Protein AF-A0A2A1ZT97-F1 (afdb_monomer_lite)

Sequence (157 aa):
MNRKKDLKYYTKVFTFSFIGLILYIIYLWIRTGVLDPLALGNWIYIPLVFTFITFIFDKSTDYFGSSQNKKLGYSEFVRNVSLELKKSDKYTIEDFRKIRENAKFQKSLEQAFSIIEKGATETLNIQMLERKFEEGTMEYDAVLIVIEEIKKNSETF

pLDDT: mean 83.65, std 9.83, range [36.03, 92.88]

Radius of gyration: 27.35 Å; chains: 1; bounding box: 50×30×77 Å

Secondary structure (DSSP, 8-state):
------HHHHHHHHHHHHHHHHHHHHHHHHHHS---HHHHHTTTHHHHHHHHHHHHHHHHHHHHHHHHHHHHHHHHHHHHHHHHHHHTS---HHHHHHHHH-HHHHHHHHHHHHHHHH--BTTB-HHHHHTTS-TTSHHHHHHHHHHHHHHHHHTT-

Foldseek 3Di:
DPDPDDPVNLVVQLVVQLVVLVVVQVVCCVVPVDRDVVSVVCSNVRSVVRSVVVVVVVVVCCVVVVVVVLVVLLVVLVVVLLVVLVVVVPDDPVNSVVCVPDPLNVVLSVLLSCCLVPNADPVRDLVVLLVSDDPPDPSNVSSVSSSVSSVVSVVVD

Structure (mmCIF, N/CA/C/O backbone):
data_AF-A0A2A1ZT97-F1
#
_entry.id   AF-A0A2A1ZT97-F1
#
loop_
_atom_site.group_PDB
_atom_site.id
_atom_site.type_symbol
_atom_site.label_atom_id
_atom_site.label_alt_id
_atom_site.label_comp_id
_atom_site.label_asym_id
_atom_site.label_entity_id
_atom_site.label_seq_id
_atom_site.pdbx_PDB_ins_code
_atom_site.Cartn_x
_atom_site.Cartn_y
_atom_site.Cartn_z
_atom_site.occupancy
_atom_site.B_iso_or_equiv
_atom_site.auth_seq_id
_atom_site.auth_comp_id
_atom_site.auth_asym_id
_atom_site.auth_atom_id
_atom_site.pdbx_PDB_model_num
ATOM 1 N N . MET A 1 1 ? 6.224 -6.410 -0.397 1.00 36.03 1 MET A N 1
ATOM 2 C CA . MET A 1 1 ? 7.320 -5.411 -0.427 1.00 36.03 1 MET A CA 1
ATOM 3 C C . MET A 1 1 ? 8.054 -5.499 -1.760 1.00 36.03 1 MET A C 1
ATOM 5 O O . MET A 1 1 ? 8.973 -6.300 -1.894 1.00 36.03 1 MET A O 1
ATOM 9 N N . ASN A 1 2 ? 7.645 -4.716 -2.762 1.00 42.34 2 ASN A N 1
ATOM 10 C CA . ASN A 1 2 ? 8.416 -4.610 -4.003 1.00 42.34 2 ASN A CA 1
ATOM 11 C C . ASN A 1 2 ? 9.687 -3.812 -3.696 1.00 42.34 2 ASN A C 1
ATOM 13 O O . ASN A 1 2 ? 9.614 -2.636 -3.339 1.00 42.34 2 ASN A O 1
ATOM 17 N N . ARG A 1 3 ? 10.859 -4.457 -3.764 1.00 51.16 3 ARG A N 1
ATOM 18 C CA . ARG A 1 3 ? 12.142 -3.748 -3.682 1.00 51.16 3 ARG A CA 1
ATOM 19 C C . ARG A 1 3 ? 12.155 -2.724 -4.815 1.00 51.16 3 ARG A C 1
ATOM 21 O O . ARG A 1 3 ? 12.006 -3.122 -5.968 1.00 51.16 3 ARG A O 1
ATOM 28 N N . LYS A 1 4 ? 12.315 -1.434 -4.491 1.00 57.38 4 LYS A N 1
ATOM 29 C CA . LYS A 1 4 ? 12.487 -0.373 -5.493 1.00 57.38 4 LYS A CA 1
ATOM 30 C C . LYS A 1 4 ? 13.559 -0.837 -6.476 1.00 57.38 4 LYS A C 1
ATOM 32 O O . LYS A 1 4 ? 14.692 -1.094 -6.069 1.00 57.38 4 LYS A O 1
ATOM 37 N N . LYS A 1 5 ? 13.174 -1.032 -7.736 1.00 67.56 5 LYS A N 1
ATOM 38 C CA . LYS A 1 5 ? 14.100 -1.487 -8.769 1.00 67.56 5 LYS A CA 1
ATOM 39 C C . LYS A 1 5 ? 15.168 -0.407 -8.934 1.00 67.56 5 LYS A C 1
ATOM 41 O O . LYS A 1 5 ? 14.859 0.729 -9.279 1.00 67.56 5 LYS A O 1
ATOM 46 N N . ASP A 1 6 ? 16.401 -0.763 -8.594 1.00 77.38 6 ASP A N 1
ATOM 47 C CA . ASP A 1 6 ? 17.555 0.135 -8.635 1.00 77.38 6 ASP A CA 1
ATOM 48 C C . ASP A 1 6 ? 17.890 0.514 -10.089 1.00 77.38 6 ASP A C 1
ATOM 50 O O . ASP A 1 6 ? 17.523 -0.208 -11.020 1.00 77.38 6 ASP A O 1
ATOM 54 N N . LEU A 1 7 ? 18.636 1.599 -10.305 1.00 81.62 7 LEU A N 1
ATOM 55 C CA . LEU A 1 7 ? 19.098 2.028 -11.635 1.0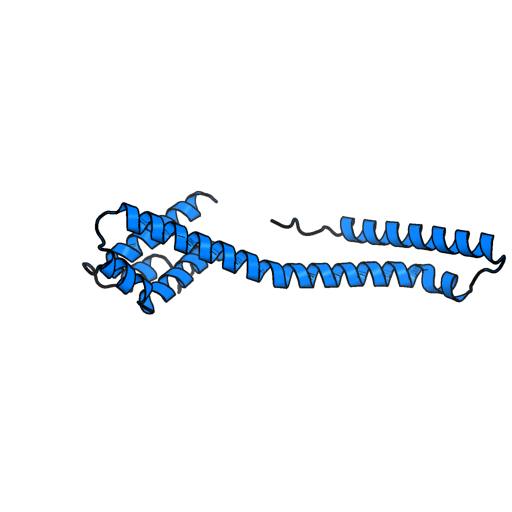0 81.62 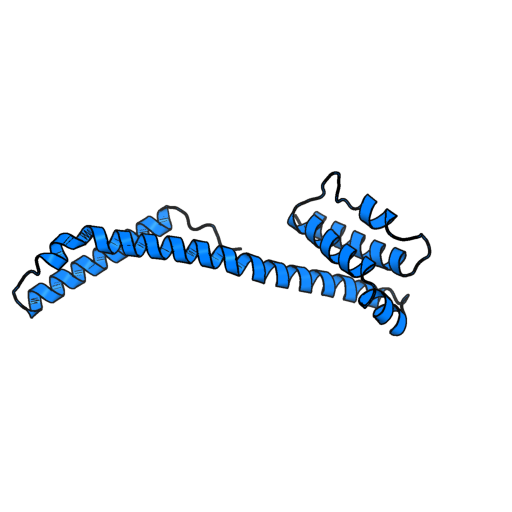7 LEU A CA 1
ATOM 56 C C . LEU A 1 7 ? 19.769 0.879 -12.406 1.00 81.62 7 LEU A C 1
ATOM 58 O O . LEU A 1 7 ? 19.572 0.733 -13.612 1.00 81.62 7 LEU A O 1
ATOM 62 N N . LYS A 1 8 ? 20.454 -0.018 -11.683 1.00 84.62 8 LYS A N 1
ATOM 63 C CA . LYS A 1 8 ? 21.063 -1.249 -12.211 1.00 84.62 8 LYS A CA 1
ATOM 64 C C . LYS A 1 8 ? 20.074 -2.166 -12.940 1.00 84.62 8 LYS A C 1
ATOM 66 O O . LYS A 1 8 ? 20.482 -2.879 -13.853 1.00 84.62 8 LYS A O 1
ATOM 71 N N . TYR A 1 9 ? 18.800 -2.192 -12.546 1.00 87.38 9 TYR A N 1
ATOM 72 C CA . TYR A 1 9 ? 17.765 -2.971 -13.229 1.00 87.38 9 TYR A CA 1
ATOM 73 C C . TYR A 1 9 ? 17.499 -2.416 -14.629 1.00 87.38 9 TYR A C 1
ATOM 75 O O . TYR A 1 9 ? 17.562 -3.162 -15.603 1.00 87.38 9 TYR A O 1
ATOM 83 N N . TYR A 1 10 ? 17.283 -1.106 -14.743 1.00 86.25 10 TYR A N 1
ATOM 84 C CA . TYR A 1 10 ? 17.011 -0.458 -16.025 1.00 86.25 10 TYR A CA 1
ATOM 85 C C . TYR A 1 10 ? 18.219 -0.517 -16.961 1.00 86.25 10 TYR A C 1
ATOM 87 O O . TYR A 1 10 ? 18.052 -0.755 -18.154 1.00 86.25 10 TYR A O 1
ATOM 95 N N . THR A 1 11 ? 19.441 -0.423 -16.424 1.00 87.00 11 THR A N 1
ATOM 96 C CA . THR A 1 11 ? 20.661 -0.657 -17.211 1.00 87.00 11 THR A CA 1
ATOM 97 C C . THR A 1 11 ? 20.711 -2.080 -17.769 1.00 87.00 11 THR A C 1
ATOM 99 O O . THR A 1 11 ? 21.021 -2.255 -18.942 1.00 87.00 11 THR A O 1
ATOM 102 N N . LYS A 1 12 ? 20.347 -3.105 -16.983 1.00 89.81 12 LYS A N 1
ATOM 103 C CA . LYS A 1 12 ? 20.271 -4.489 -17.485 1.00 89.81 12 LYS A CA 1
ATOM 104 C C . LYS A 1 12 ? 19.212 -4.640 -18.575 1.00 89.81 12 LYS A C 1
ATOM 106 O O . LYS A 1 12 ? 19.500 -5.260 -19.593 1.00 89.81 12 LYS A O 1
ATOM 111 N N . VAL A 1 13 ? 18.018 -4.072 -18.387 1.00 88.81 13 VAL A N 1
ATOM 112 C CA . VAL A 1 13 ? 16.941 -4.096 -19.398 1.00 88.81 13 VAL A CA 1
ATOM 113 C C . VAL A 1 13 ? 17.415 -3.462 -20.704 1.00 88.81 13 VAL A C 1
ATOM 115 O O . VAL A 1 13 ? 17.228 -4.049 -21.771 1.00 88.81 13 VAL A O 1
ATOM 118 N N . PHE A 1 14 ? 18.099 -2.322 -20.618 1.00 89.75 14 PHE A N 1
ATOM 119 C CA . PHE A 1 14 ? 18.704 -1.668 -21.771 1.00 89.75 14 PHE A CA 1
ATOM 120 C C . PHE A 1 14 ? 19.734 -2.573 -22.458 1.00 89.75 14 PHE A C 1
ATOM 122 O O . PHE A 1 14 ? 19.630 -2.806 -23.661 1.00 89.75 14 PHE A O 1
ATOM 129 N N . THR A 1 15 ? 20.681 -3.150 -21.708 1.00 89.69 15 THR A N 1
ATOM 130 C CA . THR A 1 15 ? 21.706 -4.053 -22.256 1.00 89.69 15 THR A CA 1
ATOM 131 C C . THR A 1 15 ? 21.090 -5.273 -22.942 1.00 89.69 15 THR A C 1
ATOM 133 O O . THR A 1 15 ? 21.488 -5.604 -24.055 1.00 89.69 15 THR A O 1
ATOM 136 N N . PHE A 1 16 ? 20.095 -5.922 -22.331 1.00 92.12 16 PHE A N 1
ATOM 137 C CA . PHE A 1 16 ? 19.413 -7.067 -22.942 1.00 92.12 16 PHE A CA 1
ATOM 138 C C . PHE A 1 16 ? 18.657 -6.681 -24.214 1.00 92.12 16 PHE A C 1
ATOM 140 O O . PHE A 1 16 ? 18.724 -7.405 -25.205 1.00 92.12 16 PHE A O 1
ATOM 147 N N . SER A 1 17 ? 17.988 -5.528 -24.210 1.00 88.56 17 SER A N 1
ATOM 148 C CA . SER A 1 17 ? 17.274 -5.019 -25.387 1.00 88.56 17 SER A CA 1
ATOM 149 C C . SER A 1 17 ? 18.239 -4.689 -26.526 1.00 88.56 17 SER A C 1
ATOM 151 O O . SER A 1 17 ? 17.966 -4.998 -27.683 1.00 88.56 17 SER A O 1
ATOM 153 N N . PHE A 1 18 ? 19.398 -4.118 -26.195 1.00 90.00 18 PHE A N 1
ATOM 154 C CA . PHE A 1 18 ? 20.455 -3.802 -27.151 1.00 90.00 18 PHE A CA 1
ATOM 155 C C . PHE A 1 18 ? 21.063 -5.070 -27.768 1.00 90.00 18 PHE A C 1
ATOM 157 O O . PHE A 1 18 ? 21.168 -5.171 -28.989 1.00 90.00 18 PHE A O 1
ATOM 164 N N . ILE A 1 19 ? 21.382 -6.078 -26.948 1.00 92.56 19 ILE A N 1
ATOM 165 C CA . ILE A 1 19 ? 21.871 -7.383 -27.426 1.00 92.56 19 ILE A CA 1
ATOM 166 C C . ILE A 1 19 ? 20.824 -8.060 -28.318 1.00 92.56 19 ILE A C 1
ATOM 168 O O . ILE A 1 19 ? 21.159 -8.541 -29.398 1.00 92.56 19 ILE A O 1
ATOM 172 N N . GLY A 1 20 ? 19.555 -8.075 -27.899 1.00 89.75 20 GLY A N 1
ATOM 173 C CA . GLY A 1 20 ? 18.466 -8.659 -28.683 1.00 89.75 20 GLY A CA 1
ATOM 174 C C . GLY A 1 20 ? 18.308 -7.997 -30.052 1.00 89.75 20 GLY A C 1
ATOM 175 O O . GLY A 1 20 ? 18.138 -8.687 -31.057 1.00 89.75 20 GLY A O 1
ATOM 176 N N . LEU A 1 21 ? 18.442 -6.671 -30.112 1.00 88.69 21 LEU A N 1
ATOM 177 C CA . LEU A 1 21 ? 18.388 -5.924 -31.363 1.00 88.69 21 LEU A CA 1
ATOM 178 C C . LEU A 1 21 ? 19.589 -6.221 -32.275 1.00 88.69 21 LEU A C 1
ATOM 180 O O . LEU A 1 21 ? 19.401 -6.405 -33.475 1.00 88.69 21 LEU A O 1
ATOM 184 N N . ILE A 1 22 ? 20.801 -6.345 -31.725 1.00 88.94 22 ILE A N 1
ATOM 185 C CA . ILE A 1 22 ? 21.982 -6.763 -32.499 1.00 88.94 22 ILE A CA 1
ATOM 186 C C . ILE A 1 22 ? 21.770 -8.154 -33.101 1.00 88.94 22 ILE A C 1
ATOM 188 O O . ILE A 1 22 ? 21.995 -8.346 -34.296 1.00 88.94 22 ILE A O 1
ATOM 192 N N . LEU A 1 23 ? 21.299 -9.114 -32.300 1.00 91.75 23 LEU A N 1
ATOM 193 C CA . LEU A 1 23 ? 21.009 -10.469 -32.777 1.00 91.75 23 LEU A CA 1
ATOM 194 C C . LEU A 1 23 ? 19.954 -10.460 -33.889 1.00 91.75 23 LEU A C 1
ATOM 196 O O . LEU A 1 23 ? 20.104 -11.170 -34.882 1.00 91.75 23 LEU A O 1
ATOM 200 N N . TYR A 1 24 ? 18.924 -9.623 -33.754 1.00 88.69 24 TYR A N 1
ATOM 201 C CA . TYR A 1 24 ? 17.896 -9.452 -34.775 1.00 88.69 24 TYR A CA 1
ATOM 202 C C . TYR A 1 24 ? 18.457 -8.875 -36.083 1.00 88.69 24 TYR A C 1
ATOM 204 O O . TYR A 1 24 ? 18.158 -9.404 -37.152 1.00 88.69 24 TYR A O 1
ATOM 212 N N . ILE A 1 25 ? 19.309 -7.847 -36.018 1.00 88.00 25 ILE A N 1
ATOM 213 C CA . ILE A 1 25 ? 19.954 -7.258 -37.204 1.00 88.00 25 ILE A CA 1
ATOM 214 C C . ILE A 1 25 ? 20.858 -8.282 -37.900 1.00 88.00 25 ILE A C 1
ATOM 216 O O . ILE A 1 25 ? 20.796 -8.412 -39.122 1.00 88.00 25 ILE A O 1
ATOM 220 N N . ILE A 1 26 ? 21.656 -9.041 -37.140 1.00 89.31 26 ILE A N 1
ATOM 221 C CA . ILE A 1 26 ? 22.517 -10.104 -37.685 1.00 89.31 26 ILE A CA 1
ATOM 222 C C . ILE A 1 26 ? 21.671 -11.177 -38.375 1.00 89.31 26 ILE A C 1
ATOM 224 O O . ILE A 1 26 ? 21.970 -11.570 -39.501 1.00 89.31 26 ILE A O 1
ATOM 228 N N . TYR A 1 27 ? 20.593 -11.627 -37.729 1.00 90.69 27 TYR A N 1
ATOM 229 C CA . TYR A 1 27 ? 19.662 -12.591 -38.313 1.00 90.69 27 TYR A CA 1
ATOM 230 C C . TYR A 1 27 ? 19.067 -12.084 -39.633 1.00 90.69 27 TYR A C 1
ATOM 232 O O . TYR A 1 27 ? 19.007 -12.823 -40.618 1.00 90.69 27 TYR A O 1
ATOM 240 N N . LEU A 1 28 ? 18.656 -10.815 -39.668 1.00 88.44 28 LEU A N 1
ATOM 241 C CA . LEU A 1 28 ? 18.056 -10.202 -40.847 1.00 88.44 28 LEU A CA 1
ATOM 242 C C . LEU A 1 28 ? 19.072 -10.109 -41.989 1.00 88.44 28 LEU A C 1
ATOM 244 O O . LEU A 1 28 ? 18.760 -10.521 -43.103 1.00 88.44 28 LEU A O 1
ATOM 248 N N . TRP A 1 29 ? 20.305 -9.697 -41.688 1.00 88.75 29 TRP A N 1
ATOM 249 C CA . TRP A 1 29 ? 21.402 -9.639 -42.653 1.00 88.75 29 TRP A CA 1
ATOM 250 C C . TRP A 1 29 ? 21.727 -11.005 -43.269 1.00 88.75 29 TRP A C 1
ATOM 252 O O . TRP A 1 29 ? 21.859 -11.105 -44.486 1.00 88.75 29 TRP A O 1
ATOM 262 N N . ILE A 1 30 ? 21.785 -12.068 -42.460 1.00 92.88 30 ILE A N 1
ATOM 263 C CA . ILE A 1 30 ? 22.031 -13.435 -42.954 1.00 92.88 30 ILE A CA 1
ATOM 264 C C . ILE A 1 30 ? 20.904 -13.894 -43.888 1.00 92.88 30 ILE A C 1
ATOM 266 O O . ILE A 1 30 ? 21.158 -14.575 -44.880 1.00 92.88 30 ILE A O 1
ATOM 270 N N . ARG A 1 31 ? 19.651 -13.536 -43.583 1.00 90.75 31 ARG A N 1
ATOM 271 C CA . ARG A 1 31 ? 18.481 -14.007 -44.336 1.00 90.75 31 ARG A CA 1
ATOM 272 C C . ARG A 1 31 ? 18.256 -13.246 -45.641 1.00 90.75 31 ARG A C 1
ATOM 274 O O . ARG A 1 31 ? 17.854 -13.853 -46.630 1.00 90.75 31 ARG A O 1
ATOM 281 N N . THR A 1 32 ? 18.423 -11.928 -45.629 1.00 85.75 32 THR A N 1
ATOM 282 C CA . THR A 1 32 ? 18.077 -11.065 -46.770 1.00 85.75 32 THR A CA 1
ATOM 283 C C . THR A 1 32 ? 19.299 -10.600 -47.552 1.00 85.75 32 THR A C 1
ATOM 285 O O . THR A 1 32 ? 19.143 -10.105 -48.664 1.00 85.75 32 THR A O 1
ATOM 288 N N . GLY A 1 33 ? 20.505 -10.722 -46.985 1.00 84.75 33 GLY A N 1
ATOM 289 C CA . GLY A 1 33 ? 21.739 -10.168 -47.548 1.00 84.75 33 GLY A CA 1
ATOM 290 C C . GLY A 1 33 ? 21.804 -8.637 -47.516 1.00 84.75 33 GLY A C 1
ATOM 291 O O . GLY A 1 33 ? 22.805 -8.062 -47.937 1.00 84.75 33 GLY A O 1
ATOM 292 N N . VAL A 1 34 ? 20.764 -7.965 -47.010 1.00 86.25 34 VAL A N 1
ATOM 293 C CA . VAL A 1 34 ? 20.627 -6.506 -47.016 1.00 86.25 34 VAL A CA 1
ATOM 294 C C . VAL A 1 34 ? 20.566 -6.001 -45.583 1.00 86.25 34 VAL A C 1
ATOM 296 O O . VAL A 1 34 ? 19.759 -6.464 -44.777 1.00 86.25 34 VAL A O 1
ATOM 299 N N . LEU A 1 35 ? 21.413 -5.021 -45.275 1.00 82.06 35 LEU A N 1
ATOM 300 C CA . LEU A 1 35 ? 21.320 -4.268 -44.033 1.00 82.06 35 LEU A CA 1
ATOM 301 C C . LEU A 1 35 ? 20.257 -3.188 -44.190 1.00 82.06 35 LEU A C 1
ATOM 303 O O . LEU A 1 35 ? 20.409 -2.288 -45.011 1.00 82.06 35 LEU A O 1
ATOM 307 N N . ASP A 1 36 ? 19.192 -3.285 -43.398 1.00 82.00 36 ASP A N 1
ATOM 308 C CA . ASP A 1 36 ? 18.160 -2.257 -43.338 1.00 82.00 36 ASP A CA 1
ATOM 309 C C . ASP A 1 36 ? 18.715 -0.998 -42.635 1.00 82.00 36 ASP A C 1
ATOM 311 O O .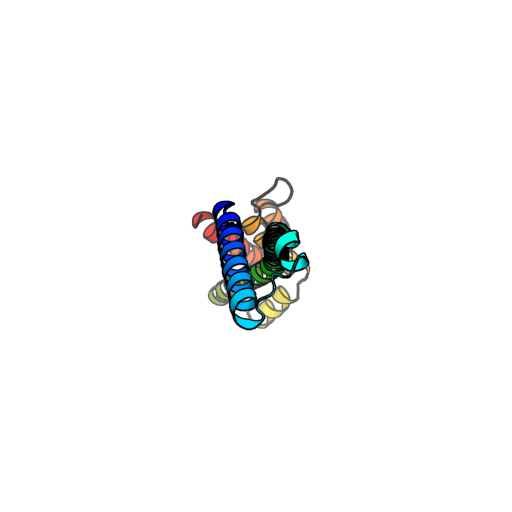 ASP A 1 36 ? 19.020 -1.046 -41.433 1.00 82.00 36 ASP A O 1
ATOM 315 N N . PRO A 1 37 ? 18.839 0.143 -43.342 1.00 81.00 37 PRO A N 1
ATOM 316 C CA . PRO A 1 37 ? 19.326 1.388 -42.755 1.00 81.00 37 PRO A CA 1
ATOM 317 C C . PRO A 1 37 ? 18.445 1.893 -41.608 1.00 81.00 37 PRO A C 1
ATOM 319 O O . PRO A 1 37 ? 18.951 2.554 -40.700 1.00 81.00 37 PRO A O 1
ATOM 322 N N . LEU A 1 38 ? 17.145 1.570 -41.607 1.00 81.06 38 LEU A N 1
ATOM 323 C CA . LEU A 1 38 ? 16.226 1.950 -40.531 1.00 81.06 38 LEU A CA 1
ATOM 324 C C . LEU A 1 38 ? 16.502 1.155 -39.252 1.00 81.06 38 LEU A C 1
ATOM 326 O O . LEU A 1 38 ? 16.461 1.714 -38.156 1.00 81.06 38 LEU A O 1
ATOM 330 N N . ALA A 1 39 ? 16.827 -0.133 -39.374 1.00 76.81 39 ALA A N 1
ATOM 331 C CA . ALA A 1 39 ? 17.195 -0.966 -38.232 1.00 76.81 39 ALA A CA 1
ATOM 332 C C . ALA A 1 39 ? 18.520 -0.504 -37.602 1.00 76.81 39 ALA A C 1
ATOM 334 O O . ALA A 1 39 ? 18.636 -0.442 -36.377 1.00 76.81 39 ALA A O 1
ATOM 335 N N . LEU A 1 40 ? 19.486 -0.104 -38.437 1.00 79.88 40 LEU A N 1
ATOM 336 C CA . LEU A 1 40 ? 20.753 0.477 -37.989 1.00 79.88 40 LEU A CA 1
ATOM 337 C C . LEU A 1 40 ? 20.572 1.868 -37.375 1.00 79.88 40 LEU A C 1
ATOM 339 O O . LEU A 1 40 ? 21.158 2.145 -36.337 1.00 79.88 40 LEU A O 1
ATOM 343 N N . GLY A 1 41 ? 19.734 2.731 -37.955 1.00 81.19 41 GLY A N 1
ATOM 344 C CA . GLY A 1 41 ? 19.454 4.063 -37.405 1.00 81.19 41 GLY A CA 1
ATOM 345 C C . GLY A 1 41 ? 18.776 4.018 -36.031 1.00 81.19 41 GLY A C 1
ATOM 346 O O . GLY A 1 41 ? 19.042 4.857 -35.172 1.00 81.19 41 GLY A O 1
ATOM 347 N N . ASN A 1 42 ? 17.963 2.988 -35.779 1.00 84.19 42 ASN A N 1
ATOM 348 C CA . ASN A 1 42 ? 17.176 2.845 -34.552 1.00 84.19 42 ASN A CA 1
ATOM 349 C C . ASN A 1 42 ? 17.847 2.012 -33.446 1.00 84.19 42 ASN A C 1
ATOM 351 O O . ASN A 1 42 ? 17.233 1.772 -32.403 1.00 84.19 42 ASN A O 1
ATOM 355 N N . TRP A 1 43 ? 19.104 1.602 -33.632 1.00 81.88 43 TRP A N 1
ATOM 356 C CA . TRP A 1 43 ? 19.835 0.717 -32.720 1.00 81.88 43 TRP A CA 1
ATOM 357 C C . TRP A 1 43 ? 19.939 1.199 -31.265 1.00 81.88 43 TRP A C 1
ATOM 359 O O . TRP A 1 43 ? 19.939 0.385 -30.345 1.00 81.88 43 TRP A O 1
ATOM 369 N N . ILE A 1 44 ? 19.972 2.515 -31.042 1.00 82.31 44 ILE A N 1
ATOM 370 C CA . ILE A 1 44 ? 19.949 3.122 -29.699 1.00 82.31 44 ILE A CA 1
ATOM 371 C C . ILE A 1 44 ? 18.517 3.486 -29.288 1.00 82.31 44 ILE A C 1
ATOM 373 O O . ILE A 1 44 ? 18.143 3.336 -28.123 1.00 82.31 44 ILE A O 1
ATOM 377 N N . TYR A 1 45 ? 17.704 3.943 -30.244 1.00 86.44 45 TYR A N 1
ATOM 378 C CA . TYR A 1 45 ? 16.351 4.429 -29.985 1.00 86.44 45 TYR A CA 1
ATOM 379 C C . TYR A 1 45 ? 15.438 3.329 -29.432 1.00 86.44 45 TYR A C 1
ATOM 381 O O . TYR A 1 45 ? 14.774 3.541 -28.420 1.00 86.44 45 TYR A O 1
ATOM 389 N N . ILE A 1 46 ? 15.445 2.137 -30.035 1.00 86.75 46 ILE A N 1
ATOM 390 C CA . ILE A 1 46 ? 14.567 1.031 -29.625 1.00 86.75 46 ILE A CA 1
ATOM 391 C C . ILE A 1 46 ? 14.859 0.570 -28.182 1.00 86.75 46 ILE A C 1
ATOM 393 O O . ILE A 1 46 ? 13.921 0.542 -27.382 1.00 86.75 46 ILE A O 1
ATOM 397 N N . PRO A 1 47 ? 16.113 0.272 -27.781 1.00 88.38 47 PRO A N 1
ATOM 398 C CA . PRO A 1 47 ? 16.426 -0.084 -26.394 1.00 88.38 47 PRO A CA 1
ATOM 399 C C . PRO A 1 47 ? 16.087 1.021 -25.389 1.00 88.38 47 PRO A C 1
ATOM 401 O O . PRO A 1 47 ? 15.636 0.729 -24.277 1.00 88.38 47 PRO A O 1
ATOM 404 N N . LEU A 1 48 ? 16.256 2.288 -25.776 1.00 89.12 48 LEU A N 1
ATOM 405 C CA . LEU A 1 48 ? 15.915 3.436 -24.937 1.00 89.12 48 LEU A CA 1
ATOM 406 C C . LEU A 1 48 ? 14.400 3.542 -24.722 1.00 89.12 48 LEU A C 1
ATOM 408 O O . LEU A 1 48 ? 13.955 3.631 -23.577 1.00 89.12 48 LEU A O 1
ATOM 412 N N . VAL A 1 49 ? 13.604 3.449 -25.792 1.00 90.69 49 VAL A N 1
ATOM 413 C CA . VAL A 1 49 ? 12.134 3.440 -25.720 1.00 90.69 49 VAL A CA 1
ATOM 414 C C . VAL A 1 49 ? 11.634 2.247 -24.911 1.00 90.69 49 VAL A C 1
ATOM 416 O O . VAL A 1 49 ? 10.783 2.418 -24.043 1.00 90.69 49 VAL A O 1
ATOM 419 N N . PHE A 1 50 ? 12.187 1.053 -25.121 1.00 89.31 50 PHE A N 1
ATOM 420 C CA . PHE A 1 50 ? 11.785 -0.144 -24.382 1.00 89.31 50 PHE A CA 1
ATOM 421 C C . PHE A 1 50 ? 12.056 -0.014 -22.875 1.00 89.31 50 PHE A C 1
ATOM 423 O O . PHE A 1 50 ? 11.202 -0.327 -22.039 1.00 89.31 50 PHE A O 1
ATOM 430 N N . THR A 1 51 ? 13.224 0.524 -22.516 1.00 90.44 51 THR A N 1
ATOM 431 C CA . THR A 1 51 ? 13.585 0.793 -21.116 1.00 90.44 51 THR A CA 1
ATO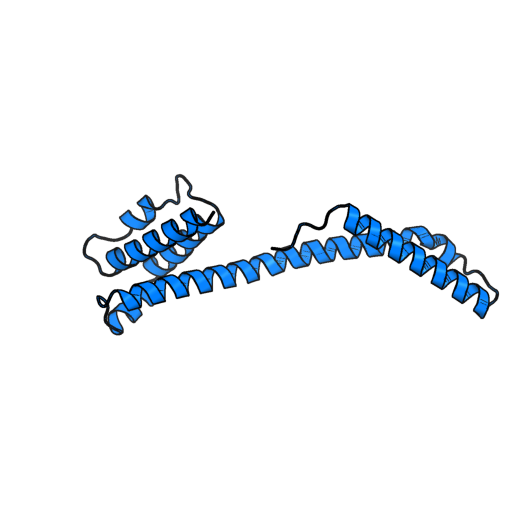M 432 C C . THR A 1 51 ? 12.667 1.852 -20.508 1.00 90.44 51 THR A C 1
ATOM 434 O O . THR A 1 51 ? 12.204 1.700 -19.377 1.00 90.44 51 THR A O 1
ATOM 437 N N . PHE A 1 52 ? 12.349 2.901 -21.268 1.00 90.12 52 PHE A N 1
ATOM 438 C CA . PHE A 1 52 ? 11.450 3.966 -20.835 1.00 90.12 52 PHE A CA 1
ATOM 439 C C . PHE A 1 52 ? 10.007 3.480 -20.634 1.00 90.12 52 PHE A C 1
ATOM 441 O O . PHE A 1 52 ? 9.389 3.795 -19.617 1.00 90.12 52 PHE A O 1
ATOM 448 N N . ILE A 1 53 ? 9.483 2.653 -21.542 1.00 92.06 53 ILE A N 1
ATOM 449 C CA . ILE A 1 53 ? 8.168 2.014 -21.389 1.00 92.06 53 ILE A CA 1
ATOM 450 C C . ILE A 1 53 ? 8.149 1.138 -20.133 1.00 92.06 53 ILE A C 1
ATOM 452 O O . ILE A 1 53 ? 7.202 1.217 -19.354 1.00 92.06 53 ILE A O 1
ATOM 456 N N . THR A 1 54 ? 9.206 0.356 -19.896 1.00 89.06 54 THR A N 1
ATOM 457 C CA . THR A 1 54 ? 9.331 -0.480 -18.689 1.00 89.06 54 THR A CA 1
ATOM 458 C C . THR A 1 54 ? 9.290 0.371 -17.419 1.00 89.06 54 THR A C 1
ATOM 460 O O . THR A 1 54 ? 8.579 0.040 -16.474 1.00 89.06 54 THR A O 1
ATOM 463 N N . PHE A 1 55 ? 9.990 1.507 -17.412 1.00 88.62 55 PHE A N 1
ATOM 464 C CA . PHE A 1 55 ? 9.960 2.461 -16.304 1.00 88.62 55 PHE A CA 1
ATOM 465 C C . PHE A 1 55 ? 8.558 3.035 -16.055 1.00 88.62 55 PHE A C 1
ATOM 467 O O . PHE A 1 55 ? 8.110 3.095 -14.908 1.00 88.62 55 PHE A O 1
ATOM 474 N N . ILE A 1 56 ? 7.843 3.437 -17.113 1.00 88.69 56 ILE A N 1
ATOM 475 C CA . ILE A 1 56 ? 6.459 3.917 -16.990 1.00 88.69 56 ILE A CA 1
ATOM 476 C C . ILE A 1 56 ? 5.565 2.809 -16.434 1.00 88.69 56 ILE A C 1
ATOM 478 O O . ILE A 1 56 ? 4.810 3.056 -15.496 1.00 88.69 56 ILE A O 1
ATOM 482 N N . PHE A 1 57 ? 5.670 1.596 -16.972 1.00 87.94 57 PHE A N 1
ATOM 483 C CA . PHE A 1 57 ? 4.860 0.460 -16.549 1.00 87.94 57 PHE A CA 1
ATOM 484 C C . PHE A 1 57 ? 5.079 0.116 -15.073 1.00 87.94 57 PHE A C 1
ATOM 486 O O . PHE A 1 57 ? 4.107 -0.067 -14.338 1.00 87.94 57 PHE A O 1
ATOM 493 N N . ASP A 1 58 ? 6.332 0.093 -14.617 1.00 86.06 58 ASP A N 1
ATOM 494 C CA . ASP A 1 58 ? 6.669 -0.131 -13.210 1.00 86.06 58 ASP A CA 1
ATOM 495 C C . ASP A 1 58 ? 6.046 0.951 -12.318 1.00 86.06 58 ASP A C 1
ATOM 497 O O . ASP A 1 58 ? 5.374 0.638 -11.335 1.00 86.06 58 ASP A O 1
ATOM 501 N N . LYS A 1 59 ? 6.168 2.226 -12.707 1.00 83.88 59 LYS A N 1
ATOM 502 C CA . LYS A 1 59 ? 5.586 3.347 -11.957 1.00 83.88 59 LYS A CA 1
ATOM 503 C C . LYS A 1 59 ? 4.057 3.288 -11.905 1.00 83.88 59 LYS A C 1
ATOM 505 O O . LYS A 1 59 ? 3.468 3.545 -10.854 1.00 83.88 59 LYS A O 1
ATOM 510 N N . SER A 1 60 ? 3.410 2.943 -13.016 1.00 81.44 60 SER A N 1
ATOM 511 C CA . SER A 1 60 ? 1.960 2.750 -13.076 1.00 81.44 60 SER A CA 1
ATOM 512 C C . SER A 1 60 ? 1.521 1.573 -12.205 1.00 81.44 60 SER A C 1
ATOM 514 O O . SER A 1 60 ? 0.568 1.700 -11.439 1.00 81.44 60 SER A O 1
ATOM 516 N N . THR A 1 61 ? 2.233 0.449 -12.264 1.00 79.44 61 THR A N 1
ATOM 517 C CA . THR A 1 61 ? 1.901 -0.759 -11.495 1.00 79.44 61 THR A CA 1
ATOM 518 C C . THR A 1 61 ? 2.085 -0.542 -9.999 1.00 79.44 61 THR A C 1
ATOM 520 O O . THR A 1 61 ? 1.228 -0.953 -9.222 1.00 79.44 61 THR A O 1
ATOM 523 N N . ASP A 1 62 ? 3.137 0.158 -9.577 1.00 77.44 62 ASP A N 1
ATOM 524 C CA . ASP A 1 62 ? 3.333 0.519 -8.170 1.00 77.44 62 ASP A CA 1
ATOM 525 C C . ASP A 1 62 ? 2.213 1.444 -7.668 1.00 77.44 62 ASP A C 1
ATOM 527 O O . ASP A 1 62 ? 1.699 1.265 -6.558 1.00 77.44 62 ASP A O 1
ATOM 531 N N . TYR A 1 63 ? 1.767 2.390 -8.499 1.00 74.88 63 TYR A N 1
ATOM 532 C CA . TYR A 1 63 ? 0.643 3.264 -8.168 1.00 74.88 63 TYR A CA 1
ATOM 533 C C . TYR A 1 63 ? -0.660 2.471 -7.966 1.00 74.88 63 TYR A C 1
ATOM 535 O O . TYR A 1 63 ? -1.298 2.600 -6.919 1.00 74.88 63 TYR A O 1
ATOM 543 N N . PHE A 1 64 ? -1.026 1.583 -8.896 1.00 70.75 64 PHE A N 1
ATOM 544 C CA . PHE A 1 64 ? -2.238 0.759 -8.771 1.00 70.75 64 PHE A CA 1
ATOM 545 C C . PHE A 1 64 ? -2.131 -0.318 -7.678 1.00 70.75 64 PHE A C 1
ATOM 547 O O . PHE A 1 64 ? -3.079 -0.535 -6.917 1.00 70.75 64 PHE A O 1
ATOM 554 N N . GLY A 1 65 ? -0.971 -0.961 -7.553 1.00 68.00 65 GLY A N 1
ATOM 555 C CA . GLY A 1 65 ? -0.712 -2.018 -6.576 1.00 68.00 65 GLY A CA 1
ATOM 556 C C . GLY A 1 65 ? -0.705 -1.509 -5.135 1.00 68.00 65 GLY A C 1
ATOM 557 O O . GLY A 1 65 ? -1.185 -2.200 -4.237 1.00 68.00 65 GLY A O 1
ATOM 558 N N . SER A 1 66 ? -0.238 -0.278 -4.896 1.00 66.88 66 SER A N 1
ATOM 559 C CA . SER A 1 66 ? -0.289 0.338 -3.563 1.00 66.88 66 SER A CA 1
ATOM 560 C C . SER A 1 66 ? -1.725 0.489 -3.042 1.00 66.88 66 SER A C 1
ATOM 562 O O . SER A 1 66 ? -1.988 0.215 -1.873 1.00 66.88 66 SER A O 1
ATOM 564 N N . SER A 1 67 ? -2.677 0.826 -3.918 1.00 69.06 67 SER A N 1
ATOM 565 C CA . SER A 1 67 ? -4.093 0.946 -3.557 1.00 69.06 67 SER A CA 1
ATOM 566 C C . SER A 1 67 ? -4.716 -0.407 -3.198 1.00 69.06 67 SER A C 1
ATOM 568 O O . SER A 1 67 ? -5.459 -0.505 -2.220 1.00 69.06 67 SER A O 1
ATOM 570 N N . GLN A 1 68 ? -4.393 -1.466 -3.947 1.00 69.06 68 GLN A N 1
ATOM 571 C CA . GLN A 1 68 ? -4.882 -2.816 -3.649 1.00 69.06 68 GLN A CA 1
ATOM 572 C C . GLN A 1 68 ? -4.297 -3.367 -2.347 1.00 69.06 68 GLN A C 1
ATOM 574 O O . GLN A 1 68 ? -5.050 -3.866 -1.512 1.00 69.06 68 GLN A O 1
ATOM 579 N N . ASN A 1 69 ? -2.988 -3.218 -2.133 1.00 73.00 69 ASN A N 1
ATOM 580 C CA . ASN A 1 69 ? -2.334 -3.659 -0.899 1.00 73.00 69 ASN A CA 1
ATOM 581 C C . ASN A 1 69 ? -2.876 -2.918 0.326 1.00 73.00 69 ASN A C 1
ATOM 583 O O . ASN A 1 69 ? -3.127 -3.540 1.352 1.00 73.00 69 ASN A O 1
ATOM 587 N N . LYS A 1 70 ? -3.139 -1.613 0.199 1.00 77.50 70 LYS A N 1
ATOM 588 C CA . LYS A 1 70 ? -3.773 -0.817 1.253 1.00 77.50 70 LYS A CA 1
ATOM 589 C C . LYS A 1 70 ? -5.186 -1.304 1.587 1.00 77.50 70 LYS A C 1
ATOM 591 O O . LYS A 1 70 ? -5.536 -1.421 2.757 1.00 77.50 70 LYS A O 1
ATOM 596 N N . LYS A 1 71 ? -6.000 -1.631 0.575 1.00 81.38 71 LYS A N 1
ATOM 597 C CA . LYS A 1 71 ? -7.338 -2.215 0.791 1.00 81.38 71 LYS A CA 1
ATOM 598 C C . LYS A 1 71 ? -7.265 -3.574 1.487 1.00 81.38 71 LYS A C 1
ATOM 600 O O . LYS A 1 71 ? -8.052 -3.822 2.396 1.00 81.38 71 LYS A O 1
ATOM 605 N N . LEU A 1 72 ? -6.326 -4.427 1.078 1.00 82.81 72 LEU A N 1
ATOM 606 C CA . LEU A 1 72 ? -6.091 -5.725 1.711 1.00 82.81 72 LEU A CA 1
ATOM 607 C C . LEU A 1 72 ? -5.658 -5.555 3.172 1.00 82.81 72 LEU A C 1
ATOM 609 O O . LEU A 1 72 ? -6.293 -6.135 4.049 1.00 82.81 72 LEU A O 1
ATOM 613 N N . GLY A 1 73 ? -4.677 -4.690 3.442 1.00 85.75 73 GLY A N 1
ATOM 614 C CA . GLY A 1 73 ? -4.213 -4.391 4.798 1.00 85.75 73 GLY A CA 1
ATOM 615 C C . GLY A 1 73 ? -5.322 -3.841 5.695 1.00 85.75 73 GLY A C 1
ATOM 616 O O . GLY A 1 73 ? -5.498 -4.315 6.814 1.00 85.75 73 GLY A O 1
ATOM 617 N N . TYR A 1 74 ? -6.148 -2.921 5.184 1.00 88.06 74 TYR A N 1
ATOM 618 C CA . TYR A 1 74 ? -7.309 -2.425 5.925 1.00 88.06 74 TYR A CA 1
ATOM 619 C C . TYR A 1 74 ? -8.319 -3.542 6.221 1.00 88.06 74 TYR A C 1
ATOM 621 O O . TYR A 1 74 ? -8.805 -3.658 7.344 1.00 88.06 74 TYR A O 1
ATOM 629 N N . SER A 1 75 ? -8.620 -4.399 5.240 1.00 88.06 75 SER A N 1
ATOM 630 C CA . SER A 1 75 ? -9.552 -5.515 5.438 1.00 88.06 75 SER A CA 1
ATOM 631 C C . SER A 1 75 ? -9.048 -6.527 6.471 1.00 88.06 75 SER A C 1
ATOM 633 O O . SER A 1 75 ? -9.836 -7.048 7.260 1.00 88.06 75 SER A O 1
ATOM 635 N N . GLU A 1 76 ? -7.738 -6.769 6.504 1.00 89.81 76 GLU A N 1
ATOM 636 C CA . GLU A 1 76 ? -7.097 -7.638 7.484 1.00 89.81 76 GLU A CA 1
ATOM 637 C C . GLU A 1 76 ? -7.125 -7.018 8.882 1.00 89.81 76 GLU A C 1
ATOM 639 O O . GLU A 1 76 ? -7.513 -7.692 9.834 1.00 89.81 76 GLU A O 1
ATOM 644 N N . PHE A 1 77 ? -6.836 -5.721 8.993 1.00 90.06 77 PHE A N 1
ATOM 645 C CA . PHE A 1 77 ? -6.963 -4.971 10.239 1.00 90.06 77 PHE A CA 1
ATOM 646 C C . PHE A 1 77 ? -8.389 -5.042 10.809 1.00 90.06 77 PHE A C 1
ATOM 648 O O . PHE A 1 77 ? -8.585 -5.441 11.956 1.00 90.06 77 PHE A O 1
ATOM 655 N N . VAL A 1 78 ? -9.407 -4.744 9.994 1.00 91.12 78 VAL A N 1
ATOM 656 C CA . VAL A 1 78 ? -10.818 -4.825 10.416 1.00 91.12 78 VAL A CA 1
ATOM 657 C C . VAL A 1 78 ? -11.195 -6.250 10.826 1.00 91.12 78 VAL A C 1
ATOM 659 O O . VAL A 1 78 ? -11.937 -6.443 11.795 1.00 91.12 78 VAL A O 1
ATOM 662 N N . ARG A 1 79 ? -10.680 -7.264 10.120 1.00 90.62 79 ARG A N 1
ATOM 663 C CA . ARG A 1 79 ? -10.884 -8.671 10.479 1.00 90.62 79 ARG A CA 1
ATOM 664 C C . ARG A 1 79 ? -10.280 -8.988 11.845 1.00 90.62 79 ARG A C 1
ATOM 666 O O . ARG A 1 79 ? -10.964 -9.621 12.643 1.00 90.62 79 ARG A O 1
ATOM 673 N N . ASN A 1 80 ? -9.054 -8.549 12.122 1.00 90.38 80 ASN A N 1
ATOM 674 C CA . ASN A 1 80 ? -8.381 -8.800 13.398 1.00 90.38 80 ASN A CA 1
ATOM 675 C C . ASN A 1 80 ? -9.134 -8.149 14.558 1.00 90.38 80 ASN A C 1
ATOM 677 O O . ASN A 1 80 ? -9.492 -8.845 15.504 1.00 90.38 80 ASN A O 1
ATOM 681 N N . VAL A 1 81 ? -9.500 -6.871 14.425 1.00 90.06 81 VAL A N 1
ATOM 682 C CA . VAL A 1 81 ? -10.348 -6.179 15.410 1.00 90.06 81 VAL A CA 1
ATOM 683 C C . VAL A 1 81 ? -11.656 -6.942 15.636 1.00 90.06 81 VAL A C 1
ATOM 685 O O . VAL A 1 81 ? -12.066 -7.160 16.771 1.00 90.06 81 VAL A O 1
ATOM 688 N N . SER A 1 82 ? -12.310 -7.399 14.564 1.00 88.94 82 SER A N 1
ATOM 689 C CA . SER A 1 82 ? -13.560 -8.162 14.672 1.00 88.94 82 SER A CA 1
ATOM 690 C C . SER A 1 82 ? -13.377 -9.498 15.400 1.00 88.94 82 SER A C 1
ATOM 692 O O . SER A 1 82 ? -14.287 -9.944 16.097 1.00 88.94 82 SER A O 1
ATOM 694 N N . LEU A 1 83 ? -12.230 -10.159 15.225 1.00 88.94 83 LEU A N 1
ATOM 695 C CA . LEU A 1 83 ? -11.897 -11.391 15.937 1.00 88.94 83 LEU A CA 1
ATOM 696 C C . LEU A 1 83 ? -11.636 -11.122 17.420 1.00 88.94 83 LEU A C 1
ATOM 698 O O . LEU A 1 83 ? -12.143 -11.872 18.248 1.00 88.94 83 LEU A O 1
ATOM 702 N N . GLU A 1 84 ? -10.907 -10.061 17.760 1.00 88.38 84 GLU A N 1
ATOM 703 C CA . GLU A 1 84 ? -10.657 -9.690 19.159 1.00 88.38 84 GLU A CA 1
ATOM 704 C C . GLU A 1 84 ? -11.942 -9.261 19.874 1.00 88.38 84 GLU A C 1
ATOM 706 O O . GLU A 1 84 ? -12.221 -9.726 20.978 1.00 88.38 84 GLU A O 1
ATOM 711 N N . LEU A 1 85 ? -12.810 -8.497 19.205 1.00 86.88 85 LEU A N 1
ATOM 712 C CA . LEU A 1 85 ? -14.136 -8.186 19.737 1.00 86.88 85 LEU A CA 1
ATOM 713 C C . LEU A 1 85 ? -14.932 -9.465 20.032 1.00 86.88 85 LEU A C 1
ATOM 715 O O . LEU A 1 85 ? -15.511 -9.585 21.111 1.00 86.88 85 LEU A O 1
ATOM 719 N N . LYS A 1 86 ? -14.930 -10.445 19.114 1.00 85.44 86 LYS A N 1
ATOM 720 C CA . LYS A 1 86 ? -15.611 -11.741 19.309 1.00 85.44 86 LYS A CA 1
ATOM 721 C C . LYS A 1 86 ? -15.070 -12.545 20.483 1.00 85.44 86 LYS A C 1
ATOM 723 O O . LYS A 1 86 ? -15.856 -13.226 21.126 1.00 85.44 86 LYS A O 1
ATOM 728 N N . LYS A 1 87 ? -13.768 -12.476 20.761 1.00 86.62 87 LYS A N 1
ATOM 729 C CA . LYS A 1 87 ? -13.148 -13.177 21.897 1.00 86.62 87 LYS A CA 1
ATOM 730 C C . LYS A 1 87 ? -13.489 -12.561 23.249 1.00 86.62 87 LYS A C 1
ATOM 732 O O . LYS A 1 87 ? -13.316 -13.222 24.263 1.00 86.62 87 LYS A O 1
ATOM 737 N N . SER A 1 88 ? -13.913 -11.299 23.279 1.00 80.00 88 SER A N 1
ATOM 738 C CA . SER A 1 88 ? -14.146 -10.599 24.542 1.00 80.00 88 SER A CA 1
ATOM 739 C C . SER A 1 88 ? -15.381 -11.092 25.309 1.00 80.00 88 SER A C 1
ATOM 741 O O . SER A 1 88 ? -15.577 -10.638 26.429 1.00 80.00 88 SER A O 1
ATOM 743 N N . ASP A 1 89 ? -16.216 -11.969 24.726 1.00 77.94 89 ASP A N 1
ATOM 744 C CA . ASP A 1 89 ? -17.487 -12.509 25.262 1.00 77.94 89 ASP A CA 1
ATOM 745 C C . ASP A 1 89 ? -18.502 -11.458 25.779 1.00 77.94 89 ASP A C 1
ATOM 747 O O . ASP A 1 89 ? -19.587 -11.800 26.245 1.00 77.94 89 ASP A O 1
ATOM 751 N N . LYS A 1 90 ? -18.192 -10.163 25.646 1.00 81.81 90 LYS A N 1
ATOM 752 C CA . LYS A 1 90 ? -18.985 -9.025 26.138 1.00 81.81 90 LYS A CA 1
ATOM 753 C C . LYS A 1 90 ? -20.096 -8.583 25.190 1.00 81.81 90 LYS A C 1
ATOM 755 O O . LYS A 1 90 ? -20.973 -7.833 25.601 1.00 81.81 90 LYS A O 1
ATOM 760 N N . TYR A 1 91 ? -20.053 -9.008 23.930 1.00 84.75 91 TYR A N 1
ATOM 761 C CA . TYR A 1 91 ? -20.937 -8.507 22.880 1.00 84.75 91 TYR A CA 1
ATOM 762 C C . TYR A 1 91 ? -21.866 -9.604 22.379 1.00 84.75 91 TYR A C 1
ATOM 764 O O . TYR A 1 91 ? -21.421 -10.689 21.990 1.00 84.75 91 TYR A O 1
ATOM 772 N N . THR A 1 92 ? -23.160 -9.305 22.306 1.00 86.06 92 THR A N 1
ATOM 773 C CA . THR A 1 92 ? -24.103 -10.174 21.603 1.00 86.06 92 THR A CA 1
ATOM 774 C C . THR A 1 92 ? -23.978 -9.993 20.090 1.00 86.06 92 THR A C 1
ATOM 776 O O . THR A 1 92 ? -23.434 -9.005 19.593 1.00 86.06 92 THR A O 1
ATOM 779 N N . ILE A 1 93 ? -24.535 -10.931 19.318 1.00 84.50 93 ILE A N 1
ATOM 780 C CA . ILE A 1 93 ? -24.584 -10.844 17.847 1.00 84.50 93 ILE A CA 1
ATOM 781 C C . ILE A 1 93 ? -25.242 -9.531 17.384 1.00 84.50 93 ILE A C 1
ATOM 783 O O . ILE A 1 93 ? -24.849 -8.959 16.364 1.00 84.50 93 ILE A O 1
ATOM 787 N N . GLU A 1 94 ? -26.234 -9.041 18.126 1.00 85.44 94 GLU A N 1
ATOM 788 C CA . GLU A 1 94 ? -26.936 -7.808 17.785 1.00 85.44 94 GLU A CA 1
ATOM 789 C C . GLU A 1 94 ? -26.091 -6.560 18.074 1.00 85.44 94 GLU A C 1
ATOM 791 O O . GLU A 1 94 ? -26.087 -5.627 17.267 1.00 85.44 94 GLU A O 1
ATOM 796 N N . ASP A 1 95 ? -25.296 -6.579 19.144 1.00 86.06 95 ASP A N 1
ATOM 797 C CA . ASP A 1 95 ? -24.350 -5.503 19.465 1.00 86.06 95 ASP A CA 1
ATOM 798 C C . ASP A 1 95 ? -23.245 -5.414 18.411 1.00 86.06 95 ASP A C 1
ATOM 800 O O . ASP A 1 95 ? -22.942 -4.329 17.912 1.00 86.06 95 ASP A O 1
ATOM 804 N N . PHE A 1 96 ? -22.728 -6.561 17.956 1.00 84.81 96 PHE A N 1
ATOM 805 C CA . PHE A 1 96 ? -21.805 -6.619 16.820 1.00 84.81 96 PHE A CA 1
ATOM 806 C C . PHE A 1 96 ? -22.376 -5.966 15.567 1.00 84.81 96 PHE A C 1
ATOM 808 O O . PHE A 1 96 ? -21.672 -5.235 14.864 1.00 84.81 96 PHE A O 1
ATOM 815 N N . ARG A 1 97 ? -23.647 -6.245 15.264 1.00 86.38 97 ARG A N 1
ATOM 816 C CA . ARG A 1 97 ? -24.316 -5.673 14.096 1.00 86.38 97 ARG A CA 1
ATOM 817 C C . ARG A 1 97 ? -24.420 -4.155 14.225 1.00 86.38 97 ARG A C 1
ATOM 819 O O . ARG A 1 97 ? -24.048 -3.455 13.286 1.00 86.38 97 ARG A O 1
ATOM 826 N N . LYS A 1 98 ? -24.829 -3.653 15.394 1.00 89.00 98 LYS A N 1
ATOM 827 C CA . LYS A 1 98 ? -24.929 -2.212 15.681 1.00 89.00 98 LYS A CA 1
ATOM 828 C C . LYS A 1 98 ? -23.578 -1.506 15.561 1.00 89.00 98 LYS A C 1
ATOM 830 O O . LYS A 1 98 ? -23.485 -0.501 14.861 1.00 89.00 98 LYS A O 1
ATOM 835 N N . ILE A 1 99 ? -22.519 -2.058 16.156 1.00 87.94 99 ILE A N 1
ATOM 836 C CA . ILE A 1 99 ? -21.156 -1.503 16.075 1.00 87.94 99 ILE A CA 1
ATOM 837 C C . ILE A 1 99 ? -20.671 -1.469 14.619 1.00 87.94 99 ILE A C 1
ATOM 839 O O . ILE A 1 99 ? -20.101 -0.477 14.160 1.00 87.94 99 ILE A O 1
ATOM 843 N N . ARG A 1 100 ? -20.934 -2.535 13.855 1.00 85.06 100 ARG A N 1
ATOM 844 C CA . ARG A 1 100 ? -20.537 -2.619 12.445 1.00 85.06 100 ARG A CA 1
ATOM 845 C C . ARG A 1 100 ? -21.291 -1.623 11.558 1.00 85.06 100 ARG A C 1
ATOM 847 O O . ARG A 1 100 ? -20.697 -1.077 10.634 1.00 85.06 100 ARG A O 1
ATOM 854 N N . GLU A 1 101 ? -22.566 -1.377 11.829 1.00 88.19 101 GLU A N 1
ATOM 855 C CA . GLU A 1 101 ? -23.391 -0.412 11.086 1.00 88.19 101 GLU A CA 1
ATOM 856 C C . GLU A 1 101 ? -23.144 1.047 11.532 1.00 88.19 101 GLU A C 1
ATOM 858 O O . GLU A 1 101 ? -23.495 1.986 10.815 1.00 88.19 101 GLU A O 1
ATOM 863 N N . ASN A 1 102 ? -22.490 1.266 12.679 1.00 89.88 102 ASN A N 1
ATOM 864 C CA . ASN A 1 102 ? -22.220 2.597 13.215 1.00 89.88 102 ASN A CA 1
ATOM 865 C C . ASN A 1 102 ? -21.160 3.352 12.384 1.00 89.88 102 ASN A C 1
ATOM 867 O O . ASN A 1 102 ? -19.962 3.064 12.428 1.00 89.88 102 ASN A O 1
ATOM 871 N N . ALA A 1 103 ? -21.591 4.399 11.675 1.00 88.75 103 ALA A N 1
ATOM 872 C CA . ALA A 1 103 ? -20.726 5.215 10.820 1.00 88.75 103 ALA A CA 1
ATOM 873 C C . ALA A 1 103 ? -19.580 5.916 11.574 1.00 88.75 103 ALA A C 1
ATOM 875 O O . ALA A 1 103 ? -18.506 6.136 11.009 1.00 88.75 103 ALA A O 1
ATOM 876 N N . LYS A 1 104 ? -19.786 6.280 12.846 1.00 89.38 104 LYS A N 1
ATOM 877 C CA . LYS A 1 104 ? -18.751 6.905 13.682 1.00 89.38 104 LYS A CA 1
ATOM 878 C C . LYS A 1 104 ? -17.661 5.889 14.023 1.00 89.38 104 LYS A C 1
ATOM 880 O O . LYS A 1 104 ? -16.484 6.228 13.931 1.00 89.38 104 LYS A O 1
ATOM 885 N N . PHE A 1 105 ? -18.046 4.651 14.334 1.00 90.38 105 PHE A N 1
ATOM 886 C CA . PHE A 1 105 ? -17.114 3.552 14.589 1.00 90.38 105 PHE A CA 1
ATOM 887 C C . PHE A 1 105 ? -16.333 3.149 13.330 1.00 90.38 105 PHE A C 1
ATOM 889 O O . PHE A 1 105 ? -15.108 3.057 13.378 1.00 90.38 105 PHE A O 1
ATOM 896 N N . GLN A 1 106 ? -16.999 3.024 12.175 1.00 89.62 106 GLN A N 1
ATOM 897 C CA . GLN A 1 106 ? -16.319 2.727 10.903 1.00 89.62 106 GLN A CA 1
ATOM 898 C C . GLN A 1 106 ? -15.260 3.783 10.547 1.00 89.62 106 GLN A C 1
ATOM 900 O O . GLN A 1 106 ? -14.129 3.440 10.201 1.00 89.62 106 GLN A O 1
ATOM 905 N N . LYS A 1 107 ? -15.571 5.073 10.735 1.00 90.31 107 LYS A N 1
ATOM 906 C CA . LYS A 1 107 ? -14.585 6.156 10.565 1.00 90.31 107 LYS A CA 1
ATOM 907 C C . LYS A 1 107 ? -13.408 6.040 11.534 1.00 90.31 107 LYS A C 1
ATOM 909 O O . LYS A 1 107 ? -12.282 6.360 11.162 1.00 90.31 107 LYS A O 1
ATOM 914 N N . SER A 1 108 ? -13.645 5.601 12.767 1.00 89.81 108 SER A N 1
ATOM 915 C CA . SER A 1 108 ? -12.574 5.378 13.741 1.00 89.81 108 SER A CA 1
ATOM 916 C C . SER A 1 108 ? -11.654 4.227 13.332 1.00 89.81 108 SER A C 1
ATOM 918 O O . SER A 1 108 ? -10.446 4.357 13.499 1.00 89.81 108 SER A O 1
ATOM 920 N N . LEU A 1 109 ? -12.173 3.160 12.712 1.00 91.31 109 LEU A N 1
ATOM 921 C CA . LEU A 1 109 ? -11.348 2.082 12.146 1.00 91.31 109 LEU A CA 1
ATOM 922 C C . LEU A 1 109 ? -10.457 2.570 10.995 1.00 91.31 109 LEU A C 1
ATOM 924 O O . LEU A 1 109 ? -9.278 2.228 10.937 1.00 91.31 109 LEU A O 1
ATOM 928 N N . GLU A 1 110 ? -10.991 3.388 10.084 1.00 91.00 110 GLU A N 1
ATOM 929 C CA . GLU A 1 110 ? -10.203 3.983 8.990 1.00 91.00 110 GLU A CA 1
ATOM 930 C C . GLU A 1 110 ? -9.081 4.889 9.514 1.00 91.00 110 GLU A C 1
ATOM 932 O O . GLU A 1 110 ? -7.958 4.898 8.997 1.00 91.00 110 GLU A O 1
ATOM 937 N N . GLN A 1 111 ? -9.384 5.655 10.559 1.00 90.38 111 GLN A N 1
ATOM 938 C CA . GLN A 1 111 ? -8.430 6.528 11.226 1.00 90.38 111 GLN A CA 1
ATOM 939 C C . GLN A 1 111 ? -7.363 5.748 11.992 1.00 90.38 111 GLN A C 1
ATOM 941 O O . GLN A 1 111 ? -6.184 6.057 11.852 1.00 90.38 111 GLN A O 1
ATOM 946 N N . ALA A 1 112 ? -7.757 4.713 12.731 1.00 90.12 112 ALA A N 1
ATOM 947 C CA . ALA A 1 112 ? -6.851 3.793 13.409 1.00 90.12 112 ALA A CA 1
ATOM 948 C C . ALA A 1 112 ? -5.864 3.154 12.426 1.00 90.12 112 ALA A C 1
ATOM 950 O O . ALA A 1 112 ? -4.653 3.214 12.627 1.00 90.12 112 ALA A O 1
ATOM 951 N N . PHE A 1 113 ? -6.366 2.637 11.304 1.00 89.94 113 PHE A N 1
ATOM 952 C CA . PHE A 1 113 ? -5.513 2.077 10.261 1.00 89.94 113 PHE A CA 1
ATOM 953 C C . PHE A 1 113 ? -4.595 3.133 9.624 1.00 89.94 113 PHE A C 1
ATOM 955 O O . PHE A 1 113 ? -3.433 2.862 9.329 1.00 89.94 113 PHE A O 1
ATOM 962 N N . SER A 1 114 ? -5.077 4.368 9.464 1.00 87.31 114 SER A N 1
ATOM 963 C CA . SER A 1 114 ? -4.249 5.474 8.970 1.00 87.31 114 SER A CA 1
ATOM 964 C C . SER A 1 114 ? -3.103 5.827 9.922 1.00 87.31 114 SER A C 1
ATOM 966 O O . SER A 1 114 ? -2.027 6.175 9.439 1.00 87.31 114 SER A O 1
ATOM 968 N N . ILE A 1 115 ? -3.308 5.714 11.240 1.00 87.31 115 ILE A N 1
ATOM 969 C CA . ILE A 1 115 ? -2.249 5.886 12.248 1.00 87.31 115 ILE A CA 1
ATOM 970 C C . ILE A 1 115 ? -1.192 4.785 12.100 1.00 87.31 115 ILE A C 1
ATOM 972 O O . ILE A 1 115 ? -0.005 5.088 12.154 1.00 87.31 115 ILE A O 1
ATOM 976 N N . ILE A 1 116 ? -1.598 3.535 11.853 1.00 85.50 116 ILE A N 1
ATOM 977 C CA . ILE A 1 116 ? -0.661 2.422 11.617 1.00 85.50 116 ILE A CA 1
ATOM 978 C C . ILE A 1 116 ? 0.166 2.662 10.344 1.00 85.50 116 ILE A C 1
ATOM 980 O O . ILE A 1 116 ? 1.382 2.505 10.358 1.00 85.50 116 ILE A O 1
ATOM 984 N N . GLU A 1 117 ? -0.466 3.072 9.240 1.00 83.81 117 GLU A N 1
ATOM 985 C CA . GLU A 1 117 ? 0.240 3.247 7.961 1.00 83.81 117 GLU A CA 1
ATOM 986 C C . GLU A 1 117 ? 1.137 4.492 7.899 1.00 83.81 117 GLU A C 1
ATOM 988 O O . GLU A 1 117 ? 2.146 4.484 7.192 1.00 83.81 117 GLU A O 1
ATOM 993 N N . LYS A 1 118 ? 0.732 5.594 8.542 1.00 84.44 118 LYS A N 1
ATOM 994 C CA . LYS A 1 118 ? 1.367 6.916 8.371 1.00 84.44 118 LYS A CA 1
ATOM 995 C C . LYS A 1 118 ? 2.021 7.463 9.638 1.00 84.44 118 LYS A C 1
ATOM 997 O O . LYS A 1 118 ? 2.709 8.477 9.553 1.00 84.44 118 LYS A O 1
ATOM 1002 N N . GLY A 1 119 ? 1.810 6.818 10.781 1.00 81.69 119 GLY A N 1
ATOM 1003 C CA . GLY A 1 119 ? 2.157 7.347 12.094 1.00 81.69 119 GLY A CA 1
ATOM 1004 C C . GLY A 1 119 ? 1.081 8.277 12.661 1.00 81.69 119 GLY A C 1
ATOM 1005 O O . GLY A 1 119 ? 0.196 8.768 11.955 1.00 81.69 119 GLY A O 1
ATOM 1006 N N . ALA A 1 120 ? 1.161 8.511 13.970 1.00 83.44 120 ALA A N 1
ATOM 1007 C CA . ALA A 1 120 ? 0.297 9.460 14.661 1.00 83.44 120 ALA A CA 1
ATOM 1008 C C . ALA A 1 120 ? 0.702 10.908 14.342 1.00 83.44 120 ALA A C 1
ATOM 1010 O O . ALA A 1 120 ? 1.887 11.229 14.238 1.00 83.44 120 ALA A O 1
ATOM 1011 N N . THR A 1 121 ? -0.284 11.794 14.233 1.00 82.06 121 THR A N 1
ATOM 1012 C CA . THR A 1 121 ? -0.089 13.242 14.078 1.00 82.06 121 THR A CA 1
ATOM 1013 C C . THR A 1 121 ? -0.742 13.994 15.237 1.00 82.06 121 THR A C 1
ATOM 1015 O O . THR A 1 121 ? -1.522 13.429 16.008 1.00 82.06 121 THR A O 1
ATOM 1018 N N . GLU A 1 122 ? -0.477 15.298 15.356 1.00 75.94 122 GLU A N 1
ATOM 1019 C CA . GLU A 1 122 ? -1.137 16.150 16.360 1.00 75.94 122 GLU A CA 1
ATOM 1020 C C . GLU A 1 122 ? -2.670 16.129 16.232 1.00 75.94 122 GLU A C 1
ATOM 1022 O O . GLU A 1 122 ? -3.382 16.183 17.230 1.00 75.94 122 GLU A O 1
ATOM 1027 N N . THR A 1 123 ? -3.178 15.990 15.004 1.00 78.81 123 THR A N 1
ATOM 1028 C CA . THR A 1 123 ? -4.612 15.975 14.680 1.00 78.81 123 THR A CA 1
ATOM 1029 C C . THR A 1 123 ? -5.218 14.575 14.579 1.00 78.81 123 THR A C 1
ATOM 1031 O O . THR A 1 123 ? -6.438 14.444 14.470 1.00 78.81 123 THR A O 1
ATOM 1034 N N . LEU A 1 124 ? -4.394 13.524 14.575 1.00 82.31 124 LEU A N 1
ATOM 1035 C CA . LEU A 1 124 ? -4.838 12.140 14.467 1.00 82.31 124 LEU A CA 1
ATOM 1036 C C . LEU A 1 124 ? -3.938 11.228 15.302 1.00 82.31 124 LEU A C 1
ATOM 1038 O O . LEU A 1 124 ? -2.904 10.743 14.846 1.00 82.31 124 LEU A O 1
ATOM 1042 N N . ASN A 1 125 ? -4.361 10.983 16.537 1.00 86.12 125 ASN A N 1
ATOM 1043 C CA . ASN A 1 125 ? -3.646 10.148 17.494 1.00 86.12 125 ASN A CA 1
ATOM 1044 C C . ASN A 1 125 ? -4.614 9.278 18.312 1.00 86.12 125 ASN A C 1
ATOM 1046 O O . ASN A 1 125 ? -5.837 9.413 18.228 1.00 86.12 125 ASN A O 1
ATOM 1050 N N . ILE A 1 126 ? -4.039 8.377 19.110 1.00 84.81 126 ILE A N 1
ATOM 1051 C CA . ILE A 1 126 ? -4.773 7.416 19.942 1.00 84.81 126 ILE A CA 1
ATOM 1052 C C . ILE A 1 126 ? -5.708 8.126 20.933 1.00 84.81 126 ILE A C 1
ATOM 1054 O O . ILE A 1 126 ? -6.866 7.739 21.063 1.00 84.81 126 ILE A O 1
ATOM 1058 N N . GLN A 1 127 ? -5.247 9.209 21.565 1.00 84.62 127 GLN A N 1
ATOM 1059 C CA . GLN A 1 127 ? -6.033 9.963 22.549 1.00 84.62 127 GLN A CA 1
ATOM 1060 C C . GLN A 1 127 ? -7.292 10.575 21.918 1.00 84.62 127 GLN A C 1
ATOM 1062 O O . GLN A 1 127 ? -8.350 10.628 22.540 1.00 84.62 127 GLN A O 1
ATOM 1067 N N . MET A 1 128 ? -7.212 11.013 20.658 1.00 85.88 128 MET A N 1
ATOM 1068 C CA . MET A 1 128 ? -8.383 11.504 19.931 1.00 85.88 128 MET A CA 1
ATOM 1069 C C . MET A 1 128 ? -9.377 10.396 19.581 1.00 85.88 128 MET A C 1
ATOM 1071 O O . MET A 1 128 ? -10.574 10.670 19.536 1.00 85.88 128 MET A O 1
ATOM 1075 N N . LEU A 1 129 ? -8.915 9.171 19.313 1.00 84.94 129 LEU A N 1
ATOM 1076 C CA . LEU A 1 129 ? -9.809 8.034 19.071 1.00 84.94 129 LEU A CA 1
ATOM 1077 C C . LEU A 1 129 ? -10.573 7.648 20.339 1.00 84.94 129 LEU A C 1
ATOM 1079 O O . LEU A 1 129 ? -11.776 7.421 20.264 1.00 84.94 129 LEU A O 1
ATOM 1083 N N . GLU A 1 130 ? -9.901 7.656 21.487 1.00 83.44 130 GLU A N 1
ATOM 1084 C CA . GLU A 1 130 ? -10.496 7.343 22.788 1.00 83.44 130 GLU A CA 1
ATOM 1085 C C . GLU A 1 130 ? -11.578 8.360 23.182 1.00 83.44 130 GLU A C 1
ATOM 1087 O O . GLU A 1 130 ? -12.716 7.994 23.462 1.00 83.44 130 GLU A O 1
ATOM 1092 N N . ARG A 1 131 ? -11.278 9.662 23.074 1.00 86.75 131 ARG A N 1
ATOM 1093 C CA . ARG A 1 131 ? -12.208 10.746 23.453 1.00 86.75 131 ARG A CA 1
ATOM 1094 C C . ARG A 1 131 ? -13.424 10.891 22.532 1.00 86.75 131 ARG A C 1
ATOM 1096 O O . ARG A 1 131 ? -14.292 11.721 22.790 1.00 86.75 131 ARG A O 1
ATOM 1103 N N . LYS A 1 132 ? -13.487 10.148 21.421 1.00 86.19 132 LYS A N 1
ATOM 1104 C CA . LYS A 1 132 ? -14.619 10.219 20.485 1.00 86.19 132 LYS A CA 1
ATOM 1105 C C . LYS A 1 132 ? -15.866 9.526 21.002 1.00 86.19 132 LYS A C 1
ATOM 1107 O O . LYS A 1 132 ? -16.942 9.839 20.490 1.00 86.19 132 LYS A O 1
ATOM 1112 N N . PHE A 1 133 ? -15.742 8.589 21.927 1.00 87.75 133 PHE A N 1
ATOM 1113 C CA . PHE A 1 133 ? -16.855 7.786 22.413 1.00 87.75 133 PHE A CA 1
ATOM 1114 C C . PHE A 1 133 ? -17.046 8.042 23.900 1.00 87.75 133 PHE A C 1
ATOM 1116 O O . PHE A 1 133 ? -16.095 8.365 24.603 1.00 87.75 133 PHE A O 1
ATOM 1123 N N . GLU A 1 134 ? -18.294 7.981 24.346 1.00 86.50 134 GLU A N 1
ATOM 1124 C CA . GLU A 1 134 ? -18.631 8.215 25.746 1.00 86.50 134 GLU A CA 1
ATOM 1125 C C . GLU A 1 134 ? -18.280 6.973 26.563 1.00 86.50 134 GLU A C 1
ATOM 1127 O O . GLU A 1 134 ? -18.597 5.850 26.161 1.00 86.50 134 GLU A O 1
ATOM 1132 N N . GLU A 1 135 ? -17.618 7.174 27.700 1.00 86.19 135 GLU A N 1
ATOM 1133 C CA . GLU A 1 135 ? -17.248 6.088 28.607 1.00 86.19 135 GLU A CA 1
ATOM 1134 C C . GLU A 1 135 ? -18.491 5.294 29.038 1.00 86.19 135 GLU A C 1
ATOM 1136 O O . GLU A 1 135 ? -19.550 5.859 29.317 1.00 86.19 135 GLU A O 1
ATOM 1141 N N . GLY A 1 136 ? -18.371 3.965 29.066 1.00 81.00 136 GLY A N 1
ATOM 1142 C CA . GLY A 1 136 ? -19.480 3.059 29.386 1.00 81.00 136 GLY A CA 1
ATOM 1143 C C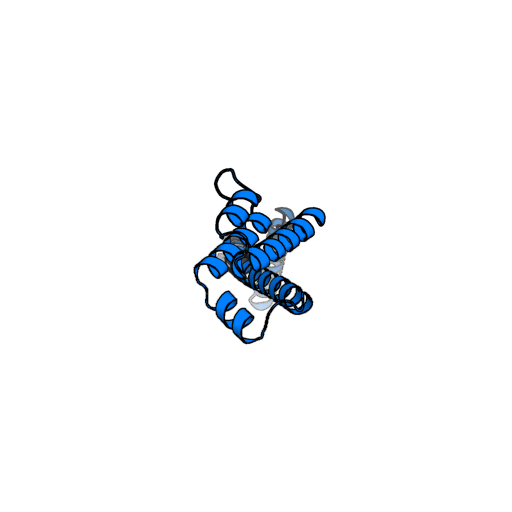 . GLY A 1 136 ? -20.409 2.729 28.211 1.00 81.00 136 GLY A C 1
ATOM 1144 O O . GLY A 1 136 ? -21.337 1.939 28.383 1.00 81.00 136 GLY A O 1
ATOM 1145 N N . THR A 1 137 ? -20.170 3.282 27.016 1.00 86.19 137 THR A N 1
ATOM 1146 C CA . THR A 1 137 ? -20.840 2.819 25.789 1.00 86.19 137 THR A CA 1
ATOM 1147 C C . THR A 1 137 ? -20.154 1.581 25.212 1.00 86.19 137 THR A C 1
ATOM 1149 O O . THR A 1 137 ? -18.939 1.415 25.319 1.00 86.19 137 THR A O 1
ATOM 1152 N N . MET A 1 138 ? -20.921 0.721 24.536 1.00 85.56 138 MET A N 1
ATOM 1153 C CA . MET A 1 138 ? -20.367 -0.456 23.852 1.00 85.56 138 MET A CA 1
ATOM 1154 C C . MET A 1 138 ? -19.363 -0.061 22.764 1.00 85.56 138 MET A C 1
ATOM 1156 O O . MET A 1 138 ? -18.388 -0.765 22.514 1.00 85.56 138 MET A O 1
ATOM 1160 N N . GLU A 1 139 ? -19.578 1.081 22.114 1.00 85.69 139 GLU A N 1
ATOM 1161 C CA . GLU A 1 139 ? -18.653 1.621 21.129 1.00 85.69 139 GLU A CA 1
ATOM 1162 C C . GLU A 1 139 ? -17.335 2.085 21.750 1.00 85.69 139 GLU A C 1
ATOM 1164 O O . GLU A 1 139 ? -16.295 1.938 21.110 1.00 85.69 139 GLU A O 1
ATOM 1169 N N . TYR A 1 140 ? -17.358 2.621 22.973 1.00 88.62 140 TYR A N 1
ATOM 1170 C CA . TYR A 1 140 ? -16.141 2.991 23.695 1.00 88.62 140 TYR A CA 1
ATOM 1171 C C . TYR A 1 140 ? -15.298 1.754 24.015 1.00 88.62 140 TYR A C 1
ATOM 1173 O O . TYR A 1 140 ? -14.125 1.705 23.642 1.00 88.62 140 TYR A O 1
ATOM 1181 N N . ASP A 1 141 ? -15.915 0.711 24.571 1.00 86.69 141 ASP A N 1
ATOM 1182 C CA . ASP A 1 141 ? -15.237 -0.563 24.837 1.00 86.69 141 ASP A CA 1
ATOM 1183 C C . ASP A 1 141 ? -14.670 -1.184 23.551 1.00 86.69 141 ASP A C 1
ATOM 1185 O O . ASP A 1 141 ? -13.556 -1.717 23.532 1.00 86.69 141 ASP A O 1
ATOM 1189 N N . ALA A 1 142 ? -15.404 -1.074 22.441 1.00 87.25 142 ALA A N 1
ATOM 1190 C CA . ALA A 1 142 ? -14.950 -1.588 21.159 1.00 87.25 142 ALA A CA 1
ATOM 1191 C C . ALA A 1 142 ? -13.757 -0.795 20.603 1.00 87.25 142 ALA A C 1
ATOM 1193 O O . ALA A 1 142 ? -12.869 -1.363 19.966 1.00 87.25 142 ALA A O 1
ATOM 1194 N N . VAL A 1 143 ? -13.709 0.515 20.847 1.00 89.25 143 VAL A N 1
ATOM 1195 C CA . VAL A 1 143 ? -12.603 1.388 20.428 1.00 89.25 143 VAL A CA 1
ATOM 1196 C C . VAL A 1 143 ? -11.351 1.149 21.261 1.00 89.25 143 VAL A C 1
ATOM 1198 O O . VAL A 1 143 ? -10.253 1.237 20.715 1.00 89.25 143 VAL A O 1
ATOM 1201 N N . LEU A 1 144 ? -11.477 0.777 22.534 1.00 88.94 144 LEU A N 1
ATOM 1202 C CA . LEU A 1 144 ? -10.321 0.363 23.333 1.00 88.94 144 LEU A CA 1
ATOM 1203 C C . LEU A 1 144 ? -9.625 -0.862 22.721 1.00 88.94 144 LEU A C 1
ATOM 1205 O O . LEU A 1 144 ? -8.404 -0.858 22.578 1.00 88.94 144 LEU A O 1
ATOM 1209 N N . ILE A 1 145 ? -10.393 -1.844 22.239 1.00 88.88 145 ILE A N 1
ATOM 1210 C CA . ILE A 1 145 ? -9.851 -3.014 21.523 1.00 88.88 145 ILE A CA 1
ATOM 1211 C C . ILE A 1 145 ? -9.164 -2.593 20.215 1.00 88.88 145 ILE A C 1
ATOM 1213 O O . ILE A 1 145 ? -8.095 -3.096 19.871 1.00 88.88 145 ILE A O 1
ATOM 1217 N N . VAL A 1 146 ? -9.732 -1.620 19.493 1.00 89.12 146 VAL A N 1
ATOM 1218 C CA . VAL A 1 146 ? -9.078 -1.032 18.311 1.00 89.12 146 VAL A CA 1
ATOM 1219 C C . VAL A 1 146 ? -7.732 -0.404 18.684 1.00 89.12 146 VAL A C 1
ATOM 1221 O O . VAL A 1 146 ? -6.755 -0.581 17.961 1.00 89.12 146 VAL A O 1
ATOM 1224 N N . ILE A 1 147 ? -7.660 0.317 19.803 1.00 89.06 147 ILE A N 1
ATOM 1225 C CA . ILE A 1 147 ? -6.430 0.956 20.286 1.00 89.06 147 ILE A CA 1
ATOM 1226 C C . ILE A 1 147 ? -5.379 -0.084 20.689 1.00 89.06 147 ILE A C 1
ATOM 1228 O O . ILE A 1 147 ? -4.198 0.102 20.387 1.00 89.06 147 ILE A O 1
ATOM 1232 N N . GLU A 1 148 ? -5.780 -1.175 21.336 1.00 88.00 148 GLU A N 1
ATOM 1233 C CA . GLU A 1 148 ? -4.883 -2.295 21.641 1.00 88.00 148 GLU A CA 1
ATOM 1234 C C . GLU A 1 148 ? -4.294 -2.908 20.367 1.00 88.00 148 GLU A C 1
ATOM 1236 O O . GLU A 1 148 ? -3.082 -3.122 20.289 1.00 88.00 148 GLU A O 1
ATOM 1241 N N . GLU A 1 149 ? -5.112 -3.094 19.330 1.00 86.06 149 GLU A N 1
ATOM 1242 C CA . GLU A 1 149 ? -4.644 -3.606 18.040 1.00 86.06 149 GLU A CA 1
ATOM 1243 C C . GLU A 1 149 ? -3.670 -2.626 17.354 1.00 86.06 149 GLU A C 1
ATOM 1245 O O . GLU A 1 149 ? -2.682 -3.060 16.757 1.00 86.06 149 GLU A O 1
ATOM 1250 N N . ILE A 1 150 ? -3.873 -1.305 17.479 1.00 86.50 150 ILE A N 1
ATOM 1251 C CA . ILE A 1 150 ? -2.891 -0.302 17.019 1.00 86.50 150 ILE A CA 1
ATOM 1252 C C . ILE A 1 150 ? -1.560 -0.480 17.761 1.00 86.50 150 ILE A C 1
ATOM 1254 O O . ILE A 1 150 ? -0.511 -0.530 17.118 1.00 86.50 150 ILE A O 1
ATOM 1258 N N . LYS A 1 151 ? -1.591 -0.590 19.096 1.00 84.38 151 LYS A N 1
ATOM 1259 C CA . LYS A 1 151 ? -0.382 -0.730 19.927 1.00 84.38 151 LYS A CA 1
ATOM 1260 C C . LYS A 1 151 ? 0.400 -1.995 19.572 1.00 84.38 151 LYS A C 1
ATOM 1262 O O . LYS A 1 151 ? 1.599 -1.918 19.316 1.00 84.38 151 LYS A O 1
ATOM 1267 N N . LYS A 1 152 ? -0.291 -3.127 19.439 1.00 83.88 152 LYS A N 1
ATOM 1268 C CA . LYS A 1 152 ? 0.305 -4.409 19.042 1.00 83.88 152 LYS A CA 1
ATOM 1269 C C . LYS A 1 152 ? 1.000 -4.331 17.681 1.00 83.88 152 LYS A C 1
ATOM 1271 O O . LYS A 1 152 ? 2.127 -4.794 17.530 1.00 83.88 152 LYS A O 1
ATOM 1276 N N . ASN A 1 153 ? 0.357 -3.697 16.700 1.00 77.31 153 ASN A N 1
ATOM 1277 C CA . ASN A 1 153 ? 0.965 -3.495 15.386 1.00 77.31 153 ASN A CA 1
ATOM 1278 C C . ASN A 1 153 ? 2.134 -2.498 15.433 1.00 77.31 153 ASN A C 1
ATOM 1280 O O . ASN A 1 153 ? 3.073 -2.660 14.663 1.00 77.31 153 ASN A O 1
ATOM 1284 N N . SER A 1 154 ? 2.128 -1.518 16.343 1.00 66.31 154 SER A N 1
ATOM 1285 C CA . SER A 1 154 ? 3.243 -0.572 16.512 1.00 66.31 154 SER A CA 1
ATOM 1286 C C . SER A 1 154 ? 4.478 -1.160 17.205 1.00 66.31 154 SER A C 1
ATOM 1288 O O . SER A 1 154 ? 5.582 -0.723 16.909 1.00 66.31 154 SER A O 1
ATOM 1290 N N . GLU A 1 155 ? 4.322 -2.172 18.067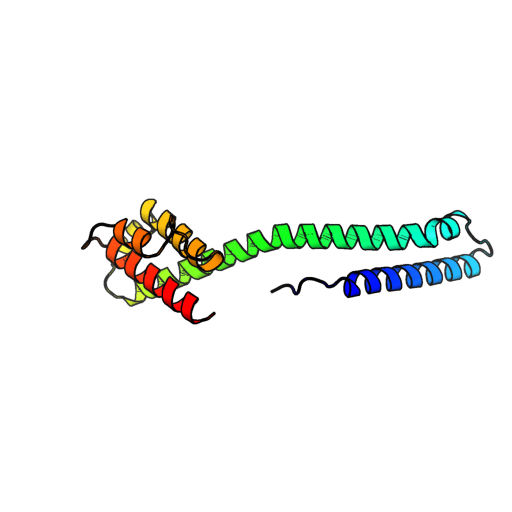 1.00 52.78 155 GLU A N 1
ATOM 1291 C CA . GLU A 1 155 ? 5.440 -2.884 18.720 1.00 52.78 155 GLU A CA 1
ATOM 1292 C C . GLU A 1 155 ? 6.133 -3.902 17.798 1.00 52.78 155 GLU A C 1
ATOM 1294 O O . GLU A 1 155 ? 7.189 -4.435 18.132 1.00 52.78 155 GLU A O 1
ATOM 1299 N N . THR A 1 156 ? 5.545 -4.183 16.631 1.00 46.75 156 THR A N 1
ATOM 1300 C CA . THR A 1 156 ? 6.090 -5.136 15.651 1.00 46.75 156 THR A CA 1
ATOM 1301 C C . THR A 1 156 ? 6.993 -4.452 14.602 1.00 46.75 156 THR A C 1
ATOM 1303 O O . THR A 1 156 ? 7.465 -5.119 13.679 1.00 46.75 156 THR A O 1
ATOM 1306 N N . PHE A 1 157 ? 7.246 -3.141 14.731 1.00 36.47 157 PHE A N 1
ATOM 1307 C CA . PHE A 1 157 ? 8.120 -2.350 13.851 1.00 36.47 157 PHE A CA 1
ATOM 1308 C C . PHE A 1 157 ? 9.409 -1.899 14.539 1.00 36.47 157 PHE A C 1
ATOM 1310 O O . PHE A 1 157 ? 9.339 -1.430 15.695 1.00 36.47 157 PHE A O 1
#